Protein AF-A0A970B0K9-F1 (afdb_monomer_lite)

pLDDT: mean 91.81, std 11.12, range [50.44, 98.19]

Secondary structure (DSSP, 8-state):
--TTEEEEEEEEE-SSSEEEEEEEEEE---HHHHHHHHHTT-

Radius of gyration: 16.46 Å; chains: 1; bounding box: 35×20×36 Å

Foldseek 3Di:
DPAQKDKDWDFDDDPPGTPDIDIDIGGDDDPVVVVVVVVVVD

Structure (mmCIF, N/CA/C/O backbone):
data_AF-A0A970B0K9-F1
#
_entry.id   AF-A0A970B0K9-F1
#
loop_
_atom_site.group_PDB
_atom_site.id
_atom_site.type_symbol
_atom_site.label_atom_id
_atom_site.label_alt_id
_atom_site.label_comp_id
_atom_site.label_asym_id
_atom_site.label_entity_id
_atom_site.label_seq_id
_atom_site.pdbx_PDB_ins_code
_atom_site.Cartn_x
_atom_site.Cartn_y
_atom_site.Cartn_z
_atom_site.occupancy
_atom_site.B_iso_or_equiv
_atom_site.auth_seq_id
_atom_site.auth_comp_id
_atom_site.auth_asym_id
_atom_site.auth_atom_id
_atom_site.pdbx_PDB_model_num
ATOM 1 N N . ILE A 1 1 ? 5.934 -7.013 16.231 1.00 54.06 1 ILE A N 1
ATOM 2 C CA . ILE A 1 1 ? 5.131 -6.392 15.151 1.00 54.06 1 ILE A CA 1
ATOM 3 C C . ILE A 1 1 ? 4.522 -5.138 15.747 1.00 54.06 1 ILE A C 1
ATOM 5 O O . ILE A 1 1 ? 3.655 -5.257 16.607 1.00 54.06 1 ILE A O 1
ATOM 9 N N . GLU A 1 2 ? 5.050 -3.964 15.398 1.00 50.44 2 GLU A N 1
ATOM 10 C CA . GLU A 1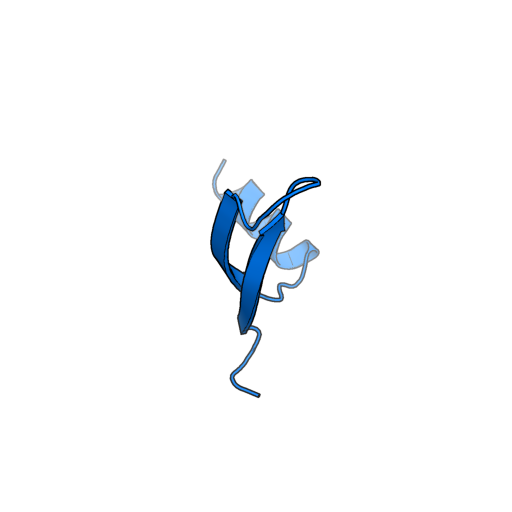 2 ? 4.445 -2.696 15.814 1.00 50.44 2 GLU A CA 1
ATOM 11 C C . GLU A 1 2 ? 3.010 -2.623 15.285 1.00 50.44 2 GLU A C 1
ATOM 13 O O . GLU A 1 2 ? 2.719 -3.010 14.154 1.00 50.44 2 GLU A O 1
ATOM 18 N N . GLY A 1 3 ? 2.090 -2.236 16.166 1.00 69.69 3 GLY A N 1
ATOM 19 C CA . GLY A 1 3 ? 0.658 -2.429 15.995 1.00 69.69 3 GLY A CA 1
ATOM 20 C C . GLY A 1 3 ? 0.110 -1.928 14.662 1.00 69.69 3 GLY A C 1
ATOM 21 O O . GLY A 1 3 ? 0.379 -0.808 14.259 1.00 69.69 3 GLY A O 1
ATOM 22 N N . LYS A 1 4 ? -0.732 -2.752 14.026 1.00 85.12 4 LYS A N 1
ATOM 23 C CA . LYS A 1 4 ? -1.626 -2.453 12.886 1.00 85.12 4 LYS A CA 1
ATOM 24 C C . LYS A 1 4 ? -0.998 -1.824 11.628 1.00 85.12 4 LYS A C 1
ATOM 26 O O . LYS A 1 4 ? -1.684 -1.821 10.613 1.00 85.12 4 LYS A O 1
ATOM 31 N N . LYS A 1 5 ? 0.234 -1.318 11.650 1.00 92.12 5 LYS A N 1
ATOM 32 C CA . LY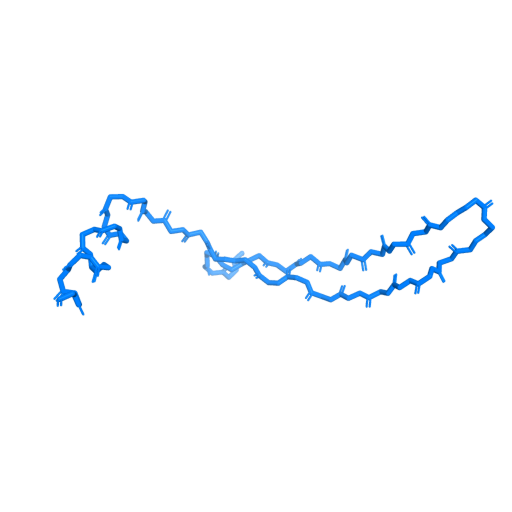S A 1 5 ? 0.921 -0.682 10.526 1.00 92.12 5 LYS A CA 1
ATOM 33 C C . LYS A 1 5 ? 1.719 -1.727 9.752 1.00 92.12 5 LYS A C 1
ATOM 35 O O . L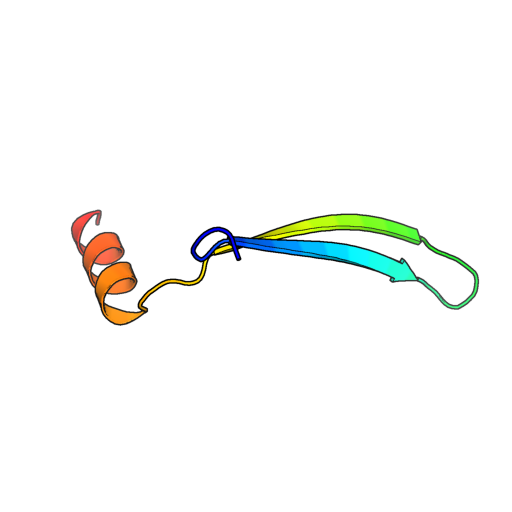YS A 1 5 ? 2.441 -2.530 10.331 1.00 92.12 5 LYS A O 1
ATOM 40 N N . LEU A 1 6 ? 1.573 -1.704 8.436 1.00 93.19 6 LEU A N 1
ATOM 41 C CA . LEU A 1 6 ? 2.290 -2.538 7.484 1.00 93.19 6 LEU A CA 1
ATOM 42 C C . LEU A 1 6 ? 2.981 -1.618 6.481 1.00 93.19 6 LEU A C 1
ATOM 44 O O . LEU A 1 6 ? 2.343 -0.706 5.959 1.00 93.19 6 LEU A O 1
ATOM 48 N N . THR A 1 7 ? 4.251 -1.870 6.186 1.00 94.56 7 THR A N 1
ATOM 49 C CA . THR A 1 7 ? 5.022 -1.098 5.206 1.00 94.56 7 THR A CA 1
ATOM 50 C C . THR A 1 7 ? 5.477 -2.029 4.091 1.00 94.56 7 THR A C 1
ATOM 52 O O . THR A 1 7 ? 6.093 -3.059 4.352 1.00 94.56 7 THR A O 1
ATOM 55 N N . PHE A 1 8 ? 5.162 -1.668 2.851 1.00 95.88 8 PHE A N 1
ATOM 56 C CA . PHE A 1 8 ? 5.496 -2.423 1.650 1.00 95.88 8 PHE A CA 1
ATOM 57 C C . PHE A 1 8 ? 6.441 -1.600 0.784 1.00 95.88 8 PHE A C 1
ATOM 59 O O . PHE A 1 8 ? 6.113 -0.476 0.414 1.00 95.88 8 PHE A O 1
ATOM 66 N N . ASN A 1 9 ? 7.582 -2.171 0.415 1.00 97.31 9 ASN A N 1
ATOM 67 C CA . ASN A 1 9 ? 8.390 -1.633 -0.673 1.00 97.31 9 ASN A CA 1
ATOM 68 C C . ASN A 1 9 ? 7.830 -2.197 -1.979 1.00 97.31 9 ASN A C 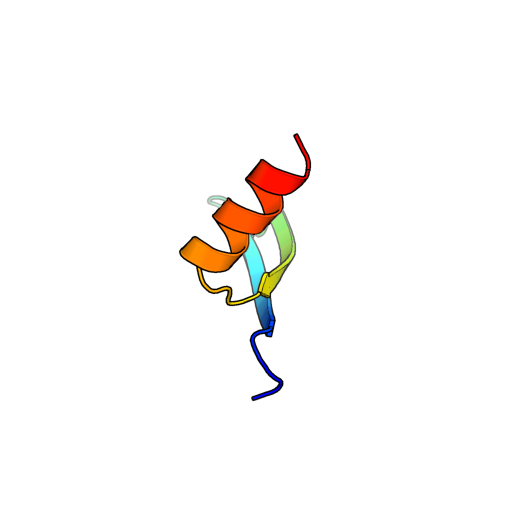1
ATOM 70 O O . ASN A 1 9 ? 7.743 -3.414 -2.132 1.00 97.31 9 ASN A O 1
ATOM 74 N N . VAL A 1 10 ? 7.400 -1.323 -2.883 1.00 97.38 10 VAL A N 1
ATOM 75 C CA . VAL A 1 10 ? 6.797 -1.699 -4.164 1.00 97.38 10 VAL A CA 1
ATOM 76 C C . VAL A 1 10 ? 7.687 -1.238 -5.310 1.00 97.38 10 VAL A C 1
ATOM 78 O O . VAL A 1 10 ? 8.261 -0.152 -5.263 1.00 97.38 10 VAL A O 1
ATOM 81 N N . GLU A 1 11 ? 7.788 -2.060 -6.349 1.00 97.88 11 GLU A N 1
ATOM 82 C CA . GLU A 1 11 ? 8.487 -1.734 -7.592 1.00 97.88 11 GLU A CA 1
ATOM 83 C C . GLU A 1 11 ? 7.551 -2.004 -8.774 1.00 97.88 11 GLU A C 1
ATOM 85 O O . GLU A 1 11 ? 6.856 -3.020 -8.797 1.00 97.88 11 GLU A O 1
ATOM 90 N N . ALA A 1 12 ? 7.538 -1.101 -9.752 1.00 97.88 12 ALA A N 1
ATOM 91 C CA . ALA A 1 12 ? 6.887 -1.306 -11.040 1.00 97.88 12 ALA A CA 1
ATOM 92 C C . ALA A 1 12 ? 7.957 -1.574 -12.100 1.00 97.88 12 ALA A C 1
ATOM 94 O O . ALA A 1 12 ? 8.949 -0.845 -12.174 1.00 97.88 12 ALA A O 1
ATOM 95 N N . ARG A 1 13 ? 7.746 -2.604 -12.923 1.00 98.12 13 ARG A N 1
ATOM 96 C CA . ARG A 1 13 ? 8.627 -2.992 -14.033 1.00 98.12 13 ARG A CA 1
ATOM 97 C C . ARG A 1 13 ? 7.845 -3.103 -15.332 1.00 98.12 13 ARG A C 1
ATOM 99 O O . ARG A 1 13 ? 6.683 -3.509 -15.306 1.00 98.12 13 ARG A O 1
ATOM 106 N N . ASP A 1 14 ? 8.502 -2.773 -16.435 1.00 95.81 14 ASP A N 1
ATOM 107 C CA . ASP A 1 14 ? 8.065 -3.144 -17.778 1.00 95.81 14 ASP A CA 1
ATOM 108 C C . ASP A 1 14 ? 8.870 -4.355 -18.291 1.00 95.81 14 ASP A C 1
ATOM 110 O O . ASP A 1 14 ? 9.482 -5.085 -17.507 1.00 95.81 14 ASP A O 1
ATOM 114 N N . ALA A 1 15 ? 8.825 -4.621 -19.599 1.00 96.56 15 ALA A N 1
ATOM 115 C CA . ALA A 1 15 ? 9.523 -5.755 -20.208 1.00 96.56 15 ALA A CA 1
ATOM 116 C C . ALA A 1 15 ? 11.058 -5.628 -20.195 1.00 96.56 15 ALA A C 1
ATOM 118 O O . ALA A 1 15 ? 11.744 -6.600 -20.508 1.00 96.56 15 ALA A O 1
ATOM 119 N N . VAL A 1 16 ? 11.586 -4.448 -19.870 1.00 96.00 16 VAL A N 1
ATOM 120 C CA . VAL A 1 16 ? 13.012 -4.135 -19.906 1.00 96.00 16 VAL A CA 1
ATOM 121 C C . VAL A 1 16 ? 13.521 -3.911 -18.486 1.00 96.00 16 VAL A C 1
ATOM 123 O O . VAL A 1 16 ? 14.411 -4.632 -18.044 1.00 96.00 16 VAL A O 1
ATOM 126 N N . ASP A 1 17 ? 12.926 -2.972 -17.745 1.00 95.94 17 ASP A N 1
ATOM 127 C CA . ASP A 1 17 ? 13.509 -2.457 -16.506 1.00 95.94 17 ASP A CA 1
ATOM 128 C C . ASP A 1 17 ? 12.483 -2.019 -15.447 1.00 95.94 17 ASP A C 1
ATOM 130 O O . ASP A 1 17 ? 11.264 -2.054 -15.627 1.00 95.94 17 ASP A O 1
ATOM 134 N N . ILE A 1 18 ? 13.001 -1.620 -14.277 1.00 96.94 18 ILE A N 1
ATOM 135 C CA . ILE A 1 18 ? 12.215 -0.941 -13.238 1.00 96.94 18 ILE A CA 1
ATOM 136 C C . ILE A 1 18 ? 11.904 0.469 -13.703 1.00 96.94 18 ILE A C 1
ATOM 138 O O . ILE A 1 18 ? 12.795 1.306 -13.815 1.00 96.94 18 ILE A O 1
ATOM 142 N N . ILE A 1 19 ? 10.619 0.747 -13.853 1.00 97.56 19 ILE A N 1
ATOM 143 C CA . ILE A 1 19 ? 10.123 2.071 -14.214 1.00 97.56 19 ILE A CA 1
ATOM 144 C C . ILE A 1 19 ? 9.752 2.903 -12.981 1.00 97.56 19 ILE A C 1
ATOM 146 O O . ILE A 1 19 ? 9.659 4.124 -13.068 1.00 97.56 19 ILE A O 1
ATOM 150 N N . SER A 1 20 ? 9.539 2.278 -11.815 1.00 97.88 20 SER A N 1
ATOM 151 C CA . SER A 1 20 ? 9.246 3.008 -10.577 1.00 97.88 20 SER A CA 1
ATOM 152 C C . SER A 1 20 ? 9.521 2.195 -9.312 1.00 97.88 20 SER A C 1
ATOM 154 O O . SER A 1 20 ? 9.433 0.967 -9.316 1.00 97.88 20 SER A O 1
ATOM 156 N N . LYS A 1 21 ? 9.797 2.892 -8.206 1.00 98.19 21 LYS A N 1
ATOM 157 C CA . LYS A 1 2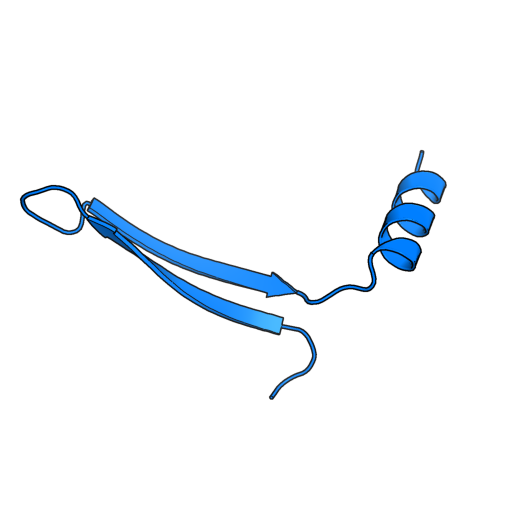1 ? 9.855 2.335 -6.849 1.00 98.19 21 LYS A CA 1
ATOM 158 C C . LYS A 1 21 ? 9.097 3.240 -5.888 1.00 98.19 21 LYS A C 1
ATOM 160 O O . LYS A 1 21 ? 9.071 4.455 -6.069 1.00 98.19 21 LYS A O 1
ATOM 165 N N . GLY A 1 22 ? 8.531 2.661 -4.838 1.00 98.06 22 GLY A N 1
ATOM 166 C CA . GLY A 1 22 ? 7.840 3.418 -3.805 1.00 98.06 22 GLY A CA 1
ATOM 167 C C . GLY A 1 22 ? 7.663 2.641 -2.511 1.00 98.06 22 GLY A C 1
ATOM 168 O O . GLY A 1 22 ? 7.909 1.438 -2.435 1.00 98.06 22 GLY A O 1
ATOM 169 N N . VAL A 1 23 ? 7.204 3.353 -1.487 1.00 97.75 23 VAL A N 1
ATOM 170 C CA . VAL A 1 23 ? 6.829 2.779 -0.196 1.00 97.75 23 VAL A CA 1
ATOM 171 C C . VAL A 1 23 ? 5.328 2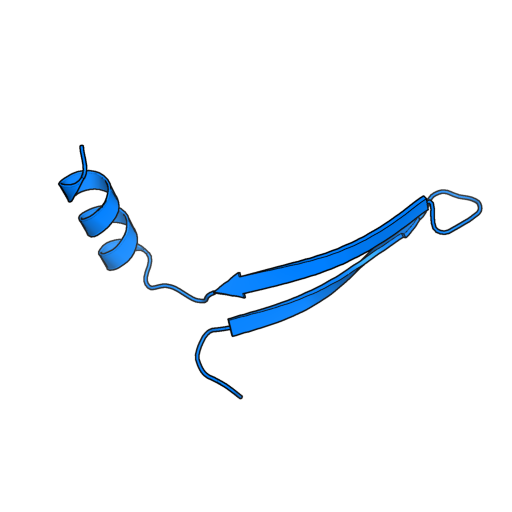.959 -0.022 1.00 97.75 23 VAL A C 1
ATOM 173 O O . VAL A 1 23 ? 4.816 4.071 -0.114 1.00 97.75 23 VAL A O 1
ATOM 176 N N . HIS A 1 24 ? 4.614 1.867 0.229 1.00 97.06 24 HIS A N 1
ATOM 177 C CA . HIS A 1 24 ? 3.189 1.875 0.530 1.00 97.06 24 HIS A CA 1
ATOM 178 C C . HIS A 1 24 ? 2.975 1.475 1.987 1.00 97.06 24 HIS A C 1
ATOM 180 O O . HIS A 1 24 ? 3.271 0.354 2.395 1.00 97.06 24 HIS A O 1
ATOM 186 N N . GLU A 1 25 ? 2.425 2.393 2.774 1.00 95.69 25 GLU A N 1
ATOM 187 C CA . GLU A 1 25 ? 2.068 2.147 4.167 1.00 95.69 25 GLU A CA 1
ATOM 188 C C . GLU A 1 25 ? 0.570 1.857 4.296 1.00 95.69 25 GLU A C 1
ATOM 190 O O . GLU A 1 25 ? -0.273 2.587 3.776 1.00 95.69 25 GLU A O 1
ATOM 195 N N . ARG A 1 26 ? 0.219 0.785 5.008 1.00 95.69 26 ARG A N 1
ATOM 196 C CA . ARG A 1 26 ? -1.163 0.378 5.276 1.00 95.69 26 ARG A CA 1
ATOM 197 C C . ARG A 1 26 ? -1.414 0.256 6.768 1.00 95.69 26 ARG A C 1
ATOM 199 O O . ARG A 1 26 ? -0.545 -0.171 7.517 1.00 95.69 26 ARG A O 1
ATOM 206 N N . PHE A 1 27 ? -2.642 0.557 7.180 1.00 93.00 27 PHE A N 1
ATOM 207 C CA . PHE A 1 27 ? -3.103 0.364 8.552 1.00 93.00 27 PHE A CA 1
ATOM 208 C C . PHE A 1 27 ? -4.280 -0.611 8.592 1.00 93.00 27 PHE A C 1
ATOM 210 O O . PHE A 1 27 ? -5.264 -0.452 7.869 1.00 93.00 27 PHE A O 1
ATOM 217 N N . ILE A 1 28 ? -4.192 -1.615 9.462 1.00 92.38 28 ILE A N 1
ATOM 218 C CA . ILE A 1 28 ? -5.263 -2.571 9.730 1.00 92.38 28 ILE A CA 1
ATOM 219 C C . ILE A 1 28 ? -6.318 -1.883 10.598 1.00 92.38 28 ILE A C 1
ATOM 221 O O . ILE A 1 28 ? -6.042 -1.438 11.715 1.00 92.38 28 ILE A O 1
ATOM 225 N N . ILE A 1 29 ? -7.549 -1.829 10.096 1.00 91.44 29 ILE A N 1
ATOM 226 C CA . ILE A 1 29 ? -8.687 -1.185 10.756 1.00 91.44 29 ILE A CA 1
ATOM 227 C C . ILE A 1 29 ? -9.846 -2.166 10.943 1.00 91.44 29 ILE A C 1
ATOM 229 O O . ILE A 1 29 ? -9.987 -3.135 10.202 1.00 91.44 29 ILE A O 1
ATOM 233 N N . ASN A 1 30 ? -10.712 -1.890 11.920 1.00 94.25 30 ASN A N 1
ATOM 234 C CA . ASN A 1 30 ? -12.024 -2.530 11.989 1.00 94.25 30 ASN A CA 1
ATOM 235 C C . ASN A 1 30 ? -12.981 -1.773 11.054 1.00 94.25 30 ASN A C 1
ATOM 237 O O . ASN A 1 30 ? -13.161 -0.563 11.210 1.00 94.25 30 ASN A O 1
ATOM 241 N N . LYS A 1 31 ? -13.573 -2.489 10.091 1.00 93.50 31 LYS A N 1
ATOM 242 C CA . LYS A 1 31 ? -14.416 -1.910 9.037 1.00 93.50 31 LYS A CA 1
ATOM 243 C C . LYS A 1 31 ? -15.636 -1.178 9.601 1.00 93.50 31 LYS A C 1
ATOM 245 O O . LYS A 1 31 ? -15.856 -0.027 9.244 1.00 93.50 31 LYS A O 1
ATOM 250 N N . GLU A 1 32 ? -16.396 -1.813 10.487 1.00 96.44 32 GLU A N 1
ATOM 251 C CA . GLU A 1 32 ? -17.646 -1.260 11.029 1.00 96.44 32 GLU A CA 1
ATOM 252 C C . GLU A 1 32 ? -17.397 0.030 11.817 1.00 96.44 32 GLU A C 1
ATOM 254 O O . GLU A 1 32 ? -18.020 1.056 11.548 1.00 96.44 32 GLU A O 1
ATOM 259 N N . LYS A 1 33 ? -16.402 0.020 12.716 1.00 94.31 33 LYS A N 1
ATOM 260 C CA . LYS A 1 33 ? -16.003 1.211 13.484 1.00 94.31 33 LYS A CA 1
ATOM 261 C C . LYS A 1 33 ? -15.522 2.346 12.584 1.00 94.31 33 LYS A C 1
ATOM 263 O O . LYS A 1 33 ? -15.769 3.508 12.890 1.00 94.31 33 LYS A O 1
ATOM 268 N N . PHE A 1 34 ? -14.806 2.030 11.505 1.00 94.75 34 PHE A N 1
ATOM 269 C CA . PHE A 1 34 ? -14.325 3.043 10.570 1.00 94.75 34 PHE A CA 1
ATOM 270 C C . PHE A 1 34 ? -15.475 3.679 9.785 1.00 94.75 34 PHE A C 1
ATOM 272 O O . PHE A 1 34 ? -15.560 4.901 9.736 1.00 94.75 34 PHE A O 1
ATOM 279 N N . ILE A 1 35 ? -16.386 2.868 9.236 1.00 96.06 35 ILE A N 1
ATOM 280 C CA . ILE A 1 35 ? -17.544 3.364 8.479 1.00 96.06 35 ILE A CA 1
ATOM 281 C C . ILE A 1 35 ? -18.474 4.202 9.363 1.00 96.06 35 ILE A C 1
ATOM 283 O O . ILE A 1 35 ? -18.886 5.274 8.931 1.00 96.06 35 ILE A O 1
ATOM 287 N N . SER A 1 36 ? -18.734 3.782 10.609 1.00 97.06 36 SER A N 1
ATOM 288 C CA . SER A 1 36 ? -19.501 4.589 11.574 1.00 97.06 36 SER A CA 1
ATOM 289 C C . SER A 1 36 ? -18.897 5.987 11.735 1.00 97.06 36 SER A C 1
ATOM 291 O O . SER A 1 36 ? -19.575 6.979 11.489 1.00 97.06 36 SER A O 1
ATOM 293 N N . LYS A 1 37 ? -17.588 6.067 12.017 1.00 94.81 37 LYS A N 1
ATOM 294 C CA . LYS A 1 37 ? -16.875 7.344 12.193 1.00 94.81 37 LYS A CA 1
ATOM 295 C C . LYS A 1 37 ? -16.847 8.221 10.945 1.00 94.81 37 LYS A C 1
ATOM 297 O O . LYS A 1 37 ? -16.770 9.439 11.066 1.00 94.81 37 LYS A O 1
ATOM 302 N N . VAL A 1 38 ? -16.818 7.623 9.753 1.00 95.50 38 VAL A N 1
ATOM 303 C CA . VAL A 1 38 ? -16.888 8.373 8.489 1.00 95.50 38 VAL A CA 1
ATOM 304 C C . VAL A 1 38 ? -18.274 8.992 8.325 1.00 95.50 38 VAL A C 1
ATOM 306 O O . VAL A 1 38 ? -18.367 10.166 7.985 1.00 95.50 38 VAL A O 1
ATOM 309 N N . ASN A 1 39 ? -19.333 8.236 8.618 1.00 95.25 39 ASN A N 1
ATOM 310 C CA . ASN A 1 39 ? -20.708 8.722 8.520 1.00 95.25 39 ASN A CA 1
ATOM 311 C C . ASN A 1 39 ? -21.025 9.815 9.553 1.00 95.25 39 ASN A C 1
ATOM 313 O O . ASN A 1 39 ? -21.768 10.731 9.231 1.00 95.25 39 ASN A O 1
ATOM 317 N N . GLU A 1 40 ? -20.434 9.760 10.751 1.00 94.88 40 GLU A N 1
ATOM 318 C CA . GLU A 1 40 ? -20.562 10.809 11.781 1.00 94.88 40 GLU A CA 1
ATOM 319 C C . GLU A 1 40 ? -19.950 12.162 11.371 1.00 94.88 40 GLU A C 1
ATOM 321 O O . GLU A 1 40 ? -20.256 13.182 11.979 1.00 94.88 40 GLU A O 1
ATOM 326 N N . LYS A 1 41 ? -19.063 12.188 10.366 1.00 86.56 41 LYS A N 1
ATOM 327 C CA . LYS A 1 41 ? -18.414 13.414 9.866 1.00 86.56 41 LYS A CA 1
ATOM 328 C C . LYS A 1 41 ? -19.137 14.060 8.680 1.00 86.56 41 LYS A C 1
ATOM 330 O O . LYS A 1 41 ? -18.627 15.047 8.150 1.00 86.56 41 LYS A O 1
ATOM 335 N N . LYS A 1 42 ? -20.240 13.467 8.223 1.00 63.25 42 LYS A N 1
ATOM 336 C CA . LYS A 1 42 ? -21.076 14.001 7.145 1.00 63.25 42 LYS A CA 1
ATOM 337 C C . LYS A 1 42 ? -22.061 15.021 7.700 1.00 63.25 42 LYS A C 1
ATOM 339 O O . LYS A 1 42 ? -22.270 16.031 6.998 1.00 63.25 42 LYS A O 1
#

Sequence (42 aa):
IEGKKLTFNVEARDAVDIISKGVHERFIINKEKFISKVNEKK